Protein AF-A0AAN8ZAK5-F1 (afdb_monomer_lite)

Structure (mmCIF, N/CA/C/O backbone):
data_AF-A0AAN8ZAK5-F1
#
_entry.id   AF-A0AAN8ZAK5-F1
#
loop_
_atom_site.group_PDB
_atom_site.id
_atom_site.type_symbol
_atom_site.label_atom_id
_atom_site.label_alt_id
_atom_site.label_comp_id
_atom_site.label_asym_id
_atom_site.label_entity_id
_atom_site.label_seq_id
_atom_site.pdbx_PDB_ins_code
_atom_site.Cartn_x
_atom_site.Cartn_y
_atom_site.Cartn_z
_atom_site.occupancy
_atom_site.B_iso_or_equiv
_atom_site.auth_seq_id
_atom_site.auth_comp_id
_atom_site.auth_asym_id
_atom_site.auth_atom_id
_atom_site.pdbx_PDB_model_num
ATOM 1 N N . MET A 1 1 ? -4.170 -21.332 13.182 1.00 44.44 1 MET A N 1
ATOM 2 C CA . MET A 1 1 ? -2.772 -20.872 13.243 1.00 44.44 1 MET A CA 1
ATOM 3 C C . MET A 1 1 ? -2.273 -20.733 11.813 1.00 44.44 1 MET A C 1
ATOM 5 O O . MET A 1 1 ? -1.692 -21.663 11.278 1.00 44.44 1 MET A O 1
ATOM 9 N N . GLU A 1 2 ? -2.555 -19.611 11.149 1.00 56.62 2 GLU A N 1
ATOM 10 C CA . GLU A 1 2 ? -1.814 -19.224 9.932 1.00 56.62 2 GLU A CA 1
ATOM 11 C C . GLU A 1 2 ? -0.473 -18.606 10.370 1.00 56.62 2 GLU A C 1
ATOM 13 O O . GLU A 1 2 ? -0.116 -17.522 9.954 1.00 56.62 2 GLU A O 1
ATOM 18 N N . GLU A 1 3 ? 0.257 -19.238 11.290 1.00 63.94 3 GLU A N 1
ATOM 19 C CA . GLU A 1 3 ? 1.480 -18.660 11.878 1.00 63.94 3 GLU A CA 1
ATOM 20 C C . GLU A 1 3 ? 2.678 -18.680 10.918 1.00 63.94 3 GLU A C 1
ATOM 22 O O . GLU A 1 3 ? 3.665 -18.007 11.180 1.00 63.94 3 GLU A O 1
ATOM 27 N N . ASN A 1 4 ? 2.549 -19.356 9.772 1.00 84.56 4 ASN A N 1
ATOM 28 C CA . ASN A 1 4 ? 3.589 -19.463 8.745 1.00 84.56 4 ASN A CA 1
ATOM 29 C C . ASN A 1 4 ? 3.213 -18.736 7.442 1.00 84.56 4 ASN A C 1
ATOM 31 O O . ASN A 1 4 ? 3.639 -19.134 6.360 1.00 84.56 4 ASN A O 1
ATOM 35 N N . TRP A 1 5 ? 2.365 -17.699 7.495 1.00 90.31 5 TRP A N 1
ATOM 36 C CA . TRP A 1 5 ? 2.081 -16.916 6.284 1.00 90.31 5 TRP A CA 1
ATOM 37 C C . TRP A 1 5 ? 3.340 -16.215 5.759 1.00 90.31 5 TRP A C 1
ATOM 39 O O . TRP A 1 5 ? 3.483 -16.089 4.548 1.00 90.31 5 TRP A O 1
ATOM 49 N N . SER A 1 6 ? 4.257 -15.807 6.643 1.00 90.44 6 SER A N 1
ATOM 50 C CA . SER A 1 6 ? 5.490 -15.111 6.261 1.00 90.44 6 SER A CA 1
ATOM 51 C C . SER A 1 6 ? 6.439 -16.006 5.464 1.00 90.44 6 SER A C 1
ATOM 53 O O . SER A 1 6 ? 6.985 -15.546 4.473 1.00 90.44 6 SER A O 1
ATOM 55 N N . GLU A 1 7 ? 6.561 -17.286 5.838 1.00 91.75 7 GLU A N 1
ATOM 56 C CA . GLU A 1 7 ? 7.373 -18.284 5.118 1.00 91.75 7 GLU A CA 1
ATOM 57 C C . GLU A 1 7 ? 6.863 -18.467 3.684 1.00 91.75 7 GLU A C 1
ATOM 59 O O . GLU A 1 7 ? 7.613 -18.330 2.727 1.00 91.75 7 GLU A O 1
ATOM 64 N N . ARG A 1 8 ? 5.546 -18.638 3.509 1.00 90.12 8 ARG A N 1
ATOM 65 C CA . ARG A 1 8 ? 4.965 -18.754 2.162 1.00 90.12 8 ARG A CA 1
ATOM 66 C C . ARG A 1 8 ? 5.122 -17.495 1.318 1.00 90.12 8 ARG A C 1
ATOM 68 O O . ARG A 1 8 ? 5.234 -17.591 0.103 1.00 90.12 8 ARG A O 1
ATOM 75 N N . VAL A 1 9 ? 5.045 -16.315 1.931 1.00 91.62 9 VAL A N 1
ATOM 76 C CA . VAL A 1 9 ? 5.274 -15.053 1.215 1.00 91.62 9 VAL A CA 1
ATOM 77 C C . VAL A 1 9 ? 6.722 -14.971 0.744 1.00 91.62 9 VAL A C 1
ATOM 79 O O . VAL A 1 9 ? 6.946 -14.567 -0.392 1.00 91.62 9 VAL A O 1
ATOM 82 N N . GLU A 1 10 ? 7.679 -15.374 1.580 1.00 91.75 10 GLU A N 1
ATOM 83 C CA . GLU A 1 10 ? 9.097 -15.437 1.222 1.00 91.75 10 GLU A CA 1
ATOM 84 C C . GLU A 1 10 ? 9.334 -16.408 0.057 1.00 91.75 10 GLU A C 1
ATOM 86 O O . GLU A 1 10 ? 9.929 -15.992 -0.933 1.00 91.75 10 GLU A O 1
ATOM 91 N N . ASP A 1 11 ? 8.739 -17.609 0.086 1.00 93.69 11 ASP A N 1
ATOM 92 C CA . ASP A 1 11 ? 8.802 -18.572 -1.027 1.00 93.69 11 ASP A CA 1
ATOM 93 C C . ASP A 1 11 ? 8.326 -17.951 -2.355 1.00 93.69 11 ASP A C 1
ATOM 95 O O . ASP A 1 11 ? 8.983 -18.073 -3.390 1.00 93.69 11 ASP A O 1
ATOM 99 N N . PHE A 1 12 ? 7.190 -17.239 -2.344 1.00 92.62 12 PHE A N 1
ATOM 100 C CA . PHE A 1 12 ? 6.679 -16.571 -3.547 1.00 92.62 12 PHE A CA 1
ATOM 101 C C . PHE A 1 12 ? 7.591 -15.434 -4.023 1.00 92.62 12 PHE A C 1
ATOM 103 O O . PHE A 1 12 ? 7.696 -15.203 -5.228 1.00 92.62 12 PHE A O 1
ATOM 110 N N . VAL A 1 13 ? 8.237 -14.713 -3.103 1.00 90.62 13 VAL A N 1
ATOM 111 C CA . VAL A 1 13 ? 9.187 -13.642 -3.438 1.00 90.62 13 VAL A CA 1
ATOM 112 C C . VAL A 1 13 ? 10.471 -14.216 -4.029 1.00 90.62 13 VAL A C 1
ATOM 114 O O . VAL A 1 13 ? 10.963 -13.671 -5.017 1.00 90.62 13 VAL A O 1
ATOM 117 N N . GLU A 1 14 ? 10.981 -15.323 -3.488 1.00 92.06 14 GLU A N 1
ATOM 118 C CA . GLU A 1 14 ? 12.140 -16.040 -4.034 1.00 92.06 14 GLU A CA 1
ATOM 119 C C . GLU A 1 14 ? 11.862 -16.602 -5.432 1.00 92.06 14 GLU A C 1
ATOM 121 O O . GLU A 1 14 ? 12.721 -16.538 -6.313 1.00 92.06 14 GLU A O 1
ATOM 126 N N . GLU A 1 15 ? 10.640 -17.083 -5.671 1.00 92.12 15 GLU A N 1
ATOM 127 C CA . GLU A 1 15 ? 10.194 -17.527 -6.995 1.00 92.12 15 GLU A CA 1
ATOM 128 C C . GLU A 1 15 ? 9.937 -16.350 -7.965 1.00 92.12 15 GLU A C 1
ATOM 130 O O . GLU A 1 15 ? 9.727 -16.554 -9.161 1.00 92.12 15 GLU A O 1
ATOM 135 N N . GLY A 1 16 ? 9.965 -15.103 -7.476 1.00 90.19 16 GLY A N 1
ATOM 136 C CA . GLY A 1 16 ? 9.693 -13.887 -8.251 1.00 90.19 16 GLY A CA 1
ATOM 137 C C . GLY A 1 16 ? 8.205 -13.628 -8.517 1.00 90.19 16 GLY A C 1
ATOM 138 O O . GLY A 1 16 ? 7.854 -12.699 -9.246 1.00 90.19 16 GLY A O 1
ATOM 139 N N . ASN A 1 17 ? 7.314 -14.410 -7.908 1.00 92.88 17 ASN A N 1
ATOM 140 C CA . ASN A 1 17 ? 5.862 -14.316 -8.036 1.00 92.88 17 ASN A CA 1
ATOM 141 C C . ASN A 1 17 ? 5.272 -13.277 -7.065 1.00 92.88 17 ASN A C 1
ATOM 143 O O . ASN A 1 17 ? 4.453 -13.589 -6.196 1.00 92.88 17 ASN A O 1
ATOM 147 N N . ILE A 1 18 ? 5.662 -12.009 -7.227 1.00 92.62 18 ILE A N 1
ATOM 148 C CA . ILE A 1 18 ? 5.264 -10.927 -6.310 1.00 92.62 18 ILE A CA 1
ATOM 149 C C . ILE A 1 18 ? 3.743 -10.690 -6.313 1.00 92.62 18 ILE A C 1
ATOM 151 O O . ILE A 1 18 ? 3.151 -10.495 -5.252 1.00 92.62 18 ILE A O 1
ATOM 155 N N . ASP A 1 19 ? 3.074 -10.784 -7.466 1.00 92.31 19 ASP A N 1
ATOM 156 C CA . ASP A 1 19 ? 1.612 -10.628 -7.559 1.00 92.31 19 ASP A CA 1
ATOM 157 C C . ASP A 1 19 ? 0.842 -11.724 -6.800 1.00 92.31 19 ASP A C 1
ATOM 159 O O . ASP A 1 19 ? -0.186 -11.460 -6.163 1.00 92.31 19 ASP A O 1
ATOM 163 N N . ALA A 1 20 ? 1.354 -12.960 -6.828 1.00 92.50 20 ALA A N 1
ATOM 164 C CA . ALA A 1 20 ? 0.782 -14.071 -6.071 1.00 92.50 20 ALA A CA 1
ATOM 165 C C . ALA A 1 20 ? 0.986 -13.865 -4.563 1.00 92.50 20 ALA A C 1
ATOM 167 O O . ALA A 1 20 ? 0.049 -14.075 -3.787 1.00 92.50 20 ALA A O 1
ATOM 168 N N . ALA A 1 21 ? 2.168 -13.381 -4.160 1.00 93.88 21 ALA A N 1
ATOM 169 C CA . ALA A 1 21 ? 2.470 -13.025 -2.777 1.00 93.88 21 ALA A CA 1
ATOM 170 C C . ALA A 1 21 ? 1.521 -11.934 -2.252 1.00 93.88 21 ALA A C 1
ATOM 172 O O . ALA A 1 21 ? 0.955 -12.080 -1.169 1.00 93.88 21 ALA A O 1
ATOM 173 N N . ILE A 1 22 ? 1.283 -10.878 -3.041 1.00 92.19 22 ILE A N 1
ATOM 174 C CA . ILE A 1 22 ? 0.345 -9.800 -2.692 1.00 92.19 22 ILE A CA 1
ATOM 175 C C . ILE A 1 22 ? -1.075 -10.352 -2.543 1.00 92.19 22 ILE A C 1
ATOM 177 O O . ILE A 1 22 ? -1.703 -10.129 -1.511 1.00 92.19 22 ILE A O 1
ATOM 181 N N . SER A 1 23 ? -1.565 -11.119 -3.522 1.00 94.62 23 SER A N 1
ATOM 182 C CA . SER A 1 23 ? -2.923 -11.689 -3.493 1.00 94.62 23 SER A CA 1
ATOM 183 C C . SER A 1 23 ? -3.139 -12.611 -2.285 1.00 94.62 23 SER A C 1
ATOM 185 O O . SER A 1 23 ? -4.184 -12.580 -1.629 1.00 94.62 23 SER A O 1
ATOM 187 N N . PHE A 1 24 ? -2.133 -13.427 -1.957 1.00 93.88 24 PHE A N 1
ATOM 188 C CA . PHE A 1 24 ? -2.152 -14.282 -0.775 1.00 93.88 24 PHE A CA 1
ATOM 189 C C . PHE A 1 24 ? -2.198 -13.455 0.514 1.00 93.88 24 PHE A C 1
ATOM 191 O O . PHE A 1 24 ? -3.029 -13.718 1.389 1.00 93.88 24 PHE A O 1
ATOM 198 N N . LEU A 1 25 ? -1.347 -12.432 0.617 1.00 93.56 25 LEU A N 1
ATOM 199 C CA . LEU A 1 25 ? -1.240 -11.598 1.806 1.00 93.56 25 LEU A CA 1
ATOM 200 C C . LEU A 1 25 ? -2.479 -10.712 2.010 1.00 93.56 25 LEU A C 1
ATOM 202 O O . LEU A 1 25 ? -2.913 -10.552 3.146 1.00 93.56 25 LEU A O 1
ATOM 206 N N . GLU A 1 26 ? -3.120 -10.221 0.944 1.00 93.25 26 GLU A N 1
ATOM 207 C CA . GLU A 1 26 ? -4.423 -9.535 1.010 1.00 93.25 26 GLU A CA 1
ATOM 208 C C . GLU A 1 26 ? -5.514 -10.455 1.584 1.00 93.25 26 GLU A C 1
ATOM 210 O O . GLU A 1 26 ? -6.289 -10.044 2.452 1.00 93.25 26 GLU A O 1
ATOM 215 N N . SER A 1 27 ? -5.531 -11.729 1.177 1.00 93.75 27 SER A N 1
ATOM 216 C CA . SER A 1 27 ? -6.423 -12.739 1.760 1.00 93.75 27 SER A CA 1
ATOM 217 C C . SER A 1 27 ? -6.129 -12.968 3.248 1.00 93.75 27 SER A C 1
ATOM 219 O O . SER A 1 27 ? -7.057 -13.013 4.057 1.00 93.75 27 SER A O 1
ATOM 221 N N . VAL A 1 28 ? -4.854 -13.090 3.635 1.00 92.94 28 VAL A N 1
ATOM 222 C CA . VAL A 1 28 ? -4.454 -13.242 5.047 1.00 92.94 28 VAL A CA 1
ATOM 223 C C . VAL A 1 28 ? -4.878 -12.022 5.864 1.00 92.94 28 VAL A C 1
ATOM 225 O O . VAL A 1 28 ? -5.479 -12.181 6.924 1.00 92.94 28 VAL A O 1
ATOM 228 N N . VAL A 1 29 ? -4.651 -10.806 5.363 1.00 92.19 29 VAL A N 1
ATOM 229 C CA . VAL A 1 29 ? -5.094 -9.561 6.007 1.00 92.19 29 VAL A CA 1
ATOM 230 C C . VAL A 1 29 ? -6.609 -9.566 6.200 1.00 92.19 29 VAL A C 1
ATOM 232 O O . VAL A 1 29 ? -7.071 -9.334 7.315 1.00 92.19 29 VAL A O 1
ATOM 235 N N . SER A 1 30 ? -7.384 -9.911 5.170 1.00 92.31 30 SER A N 1
ATOM 236 C CA . SER A 1 30 ? -8.847 -9.966 5.263 1.00 92.31 30 SER A CA 1
ATOM 237 C C . SER A 1 30 ? -9.324 -10.977 6.317 1.00 92.31 30 SER A C 1
ATOM 239 O O . SER A 1 30 ? -10.209 -10.680 7.120 1.00 92.31 30 SER A O 1
ATOM 241 N N . LYS A 1 31 ? -8.678 -12.146 6.418 1.00 91.88 31 LYS A N 1
ATOM 242 C CA . LYS A 1 31 ? -8.958 -13.111 7.495 1.00 91.88 31 LYS A CA 1
ATOM 243 C C . LYS A 1 31 ? -8.598 -12.553 8.872 1.00 91.88 31 LYS A C 1
ATOM 245 O O . LYS A 1 31 ? -9.412 -12.629 9.791 1.00 91.88 31 LYS A O 1
ATOM 250 N N . LEU A 1 32 ? -7.415 -11.965 9.033 1.00 90.25 32 LEU A N 1
ATOM 251 C CA . LEU A 1 32 ? -6.973 -11.388 10.307 1.00 90.25 32 LEU A CA 1
ATOM 252 C C . LEU A 1 32 ? -7.862 -10.220 10.757 1.00 90.25 32 LEU A C 1
ATOM 254 O O . LEU A 1 32 ? -8.041 -10.028 11.961 1.00 90.25 32 LEU A O 1
ATOM 258 N N . GLU A 1 33 ? -8.450 -9.478 9.812 1.00 89.00 33 GLU A N 1
ATOM 259 C CA . GLU A 1 33 ? -9.429 -8.420 10.081 1.00 89.00 33 GLU A CA 1
ATOM 260 C C . GLU A 1 33 ? -10.692 -9.011 10.704 1.00 89.00 33 GLU A C 1
ATOM 262 O O . GLU A 1 33 ? -11.144 -8.536 11.746 1.00 89.00 33 GLU A O 1
ATOM 267 N N . THR A 1 34 ? -11.215 -10.101 10.131 1.00 88.88 34 THR A N 1
ATOM 268 C CA . THR A 1 34 ? -12.381 -10.802 10.696 1.00 88.88 34 THR A CA 1
ATOM 269 C C . THR A 1 34 ? -12.101 -11.412 12.070 1.00 88.88 34 THR A C 1
ATOM 271 O O . THR A 1 34 ? -12.988 -11.458 12.919 1.00 88.88 34 THR A O 1
ATOM 274 N N . LEU A 1 35 ? -10.857 -11.833 12.316 1.00 86.00 35 LEU A N 1
ATOM 275 C CA . LEU A 1 35 ? -10.402 -12.385 13.594 1.00 86.00 35 LEU A CA 1
ATOM 276 C C . LEU A 1 35 ? -9.943 -11.305 14.590 1.00 86.00 35 LEU A C 1
ATOM 278 O O . LEU A 1 35 ? -9.495 -11.642 15.685 1.00 86.00 35 LEU A O 1
ATOM 282 N N . ASN A 1 36 ? -10.020 -10.020 14.219 1.00 82.56 36 ASN A N 1
ATOM 283 C CA . ASN A 1 36 ? -9.589 -8.861 15.009 1.00 82.56 36 ASN A CA 1
ATOM 284 C C . ASN A 1 36 ? -8.176 -9.009 15.624 1.00 82.56 36 ASN A C 1
ATOM 286 O O . ASN A 1 36 ? -7.898 -8.541 16.730 1.00 82.56 36 ASN A O 1
ATOM 290 N N . SER A 1 37 ? -7.270 -9.686 14.913 1.00 83.50 37 SER A N 1
ATOM 291 C CA . SER A 1 37 ? -5.920 -10.012 15.392 1.00 83.50 37 SER A CA 1
ATOM 292 C C . SER A 1 37 ? -4.944 -8.872 15.090 1.00 83.50 37 SER A C 1
ATOM 294 O O . SER A 1 37 ? -4.123 -8.960 14.181 1.00 83.50 37 SER A O 1
ATOM 296 N N . SER A 1 38 ? -5.057 -7.771 15.838 1.00 82.69 38 SER A N 1
ATOM 297 C CA . SER A 1 38 ? -4.387 -6.488 15.552 1.00 82.69 38 SER A CA 1
ATOM 298 C C . SER A 1 38 ? -2.858 -6.562 15.422 1.00 82.69 38 SER A C 1
ATOM 300 O O . SER A 1 38 ? -2.286 -5.879 14.571 1.00 82.69 38 SER A O 1
ATOM 302 N N . SER A 1 39 ? -2.191 -7.394 16.226 1.00 83.38 39 SER A N 1
ATOM 303 C CA . SER A 1 39 ? -0.733 -7.572 16.198 1.00 83.38 39 SER A CA 1
ATOM 304 C C . SER A 1 39 ? -0.261 -8.264 14.917 1.00 83.38 39 SER A C 1
ATOM 306 O O . SER A 1 39 ? 0.610 -7.746 14.222 1.00 83.38 39 SER A O 1
ATOM 308 N N . GLN A 1 40 ? -0.875 -9.397 14.569 1.00 88.38 40 GLN A N 1
ATOM 309 C CA . GLN A 1 40 ? -0.568 -10.143 13.345 1.00 88.38 40 GLN A CA 1
ATOM 310 C C . GLN A 1 40 ? -0.948 -9.347 12.097 1.00 88.38 40 GLN A C 1
ATOM 312 O O . GLN A 1 40 ? -0.221 -9.362 11.110 1.00 88.38 40 GLN A O 1
ATOM 317 N N . LEU A 1 41 ? -2.055 -8.611 12.160 1.00 90.38 41 LEU A N 1
ATOM 318 C CA . LEU A 1 41 ? -2.541 -7.781 11.069 1.00 90.38 41 LEU A CA 1
ATOM 319 C C . LEU A 1 41 ? -1.599 -6.606 10.780 1.00 90.38 41 LEU A C 1
ATOM 321 O O . LEU A 1 41 ? -1.339 -6.312 9.619 1.00 90.38 41 LEU A O 1
ATOM 325 N N . SER A 1 42 ? -1.024 -5.977 11.811 1.00 90.62 42 SER A N 1
ATOM 326 C CA . SER A 1 42 ? 0.017 -4.953 11.632 1.00 90.62 42 SER A CA 1
ATOM 327 C C . SER A 1 42 ? 1.268 -5.523 10.943 1.00 90.62 42 SER A C 1
ATOM 329 O O . SER A 1 42 ? 1.789 -4.891 10.021 1.00 90.62 42 SER A O 1
ATOM 331 N N . SER A 1 43 ? 1.712 -6.732 11.314 1.00 90.44 43 SER A N 1
ATOM 332 C CA . SER A 1 43 ? 2.830 -7.411 10.636 1.00 90.44 43 SER A CA 1
ATOM 333 C C . SER A 1 43 ? 2.500 -7.771 9.185 1.00 90.44 43 SER A C 1
ATOM 335 O O . SER A 1 43 ? 3.277 -7.443 8.294 1.00 90.44 43 SER A O 1
ATOM 337 N N . ALA A 1 44 ? 1.330 -8.361 8.927 1.00 92.81 44 ALA A N 1
ATOM 338 C CA . ALA A 1 44 ? 0.903 -8.727 7.577 1.00 92.81 44 ALA A CA 1
ATOM 339 C C . ALA A 1 44 ? 0.771 -7.499 6.660 1.00 92.81 44 ALA A C 1
ATOM 341 O O . ALA A 1 44 ? 1.259 -7.516 5.535 1.00 92.81 44 ALA A O 1
ATOM 342 N N . LEU A 1 45 ? 0.190 -6.395 7.150 1.00 92.56 45 LEU A N 1
ATOM 343 C CA . LEU A 1 45 ? 0.150 -5.129 6.408 1.00 92.56 45 LEU A CA 1
ATOM 344 C C . LEU A 1 45 ? 1.556 -4.562 6.161 1.00 92.56 45 LEU A C 1
ATOM 346 O O . LEU A 1 45 ? 1.815 -4.013 5.093 1.00 92.56 45 LEU A O 1
ATOM 350 N N . SER A 1 46 ? 2.473 -4.696 7.122 1.00 91.75 46 SER A N 1
ATOM 351 C CA . SER A 1 46 ? 3.853 -4.221 6.959 1.00 91.75 46 SER A CA 1
ATOM 352 C C . SER A 1 46 ? 4.580 -4.969 5.842 1.00 91.75 46 SER A C 1
ATOM 354 O O . SER A 1 46 ? 5.260 -4.341 5.034 1.00 91.75 46 SER A O 1
ATOM 356 N N . ASP A 1 47 ? 4.411 -6.287 5.754 1.00 92.19 47 ASP A N 1
ATOM 357 C CA . ASP A 1 47 ? 5.003 -7.074 4.669 1.00 92.19 47 ASP A CA 1
ATOM 358 C C . ASP A 1 47 ? 4.316 -6.796 3.324 1.00 92.19 47 ASP A C 1
ATOM 360 O O . ASP A 1 47 ? 4.991 -6.671 2.306 1.00 92.19 47 ASP A O 1
ATOM 364 N N . LEU A 1 48 ? 3.004 -6.547 3.319 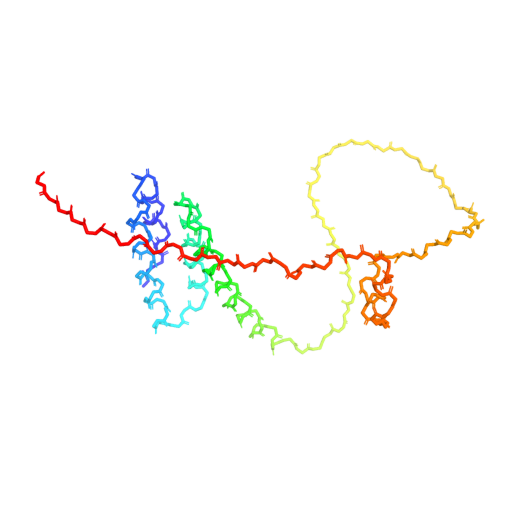1.00 93.69 48 LEU A N 1
ATOM 365 C CA . LEU A 1 48 ? 2.259 -6.166 2.114 1.00 93.69 48 LEU A CA 1
ATOM 366 C C . LEU A 1 48 ? 2.730 -4.819 1.555 1.00 93.69 48 LEU A C 1
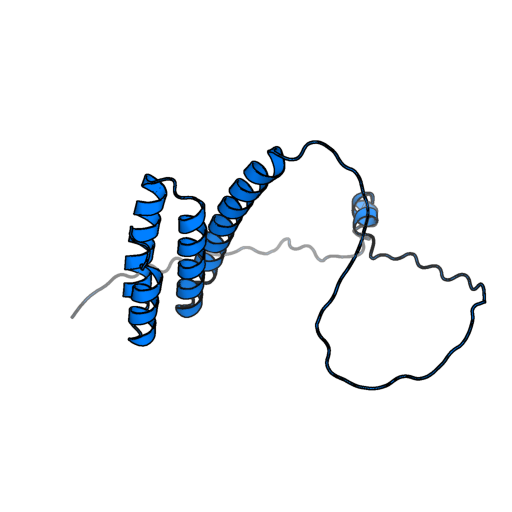ATOM 368 O O . LEU A 1 48 ? 2.894 -4.675 0.343 1.00 93.69 48 LEU A O 1
ATOM 372 N N . SER A 1 49 ? 3.017 -3.855 2.433 1.00 93.81 49 SER A N 1
ATOM 373 C CA . SER A 1 49 ? 3.614 -2.569 2.058 1.00 93.81 49 SER A CA 1
ATOM 374 C C . SER A 1 49 ? 4.980 -2.757 1.386 1.00 93.81 49 SER A C 1
ATOM 376 O O . SER A 1 49 ? 5.210 -2.194 0.316 1.00 93.81 49 SER A O 1
ATOM 378 N N . LYS A 1 50 ? 5.856 -3.617 1.933 1.00 91.94 50 LYS A N 1
ATOM 379 C CA . LYS A 1 50 ? 7.161 -3.924 1.315 1.00 91.94 50 LYS A CA 1
ATOM 380 C C . LYS A 1 50 ? 7.002 -4.527 -0.081 1.00 91.94 50 LYS A C 1
ATOM 382 O O . LYS A 1 50 ? 7.686 -4.093 -1.001 1.00 91.94 50 LYS A O 1
ATOM 387 N N . LEU A 1 51 ? 6.085 -5.481 -0.257 1.00 91.88 51 LEU A N 1
ATOM 388 C CA . LEU A 1 51 ? 5.810 -6.070 -1.573 1.00 91.88 51 LEU A CA 1
ATOM 389 C C . LEU A 1 51 ? 5.293 -5.021 -2.564 1.00 91.88 51 LEU A C 1
ATOM 391 O O . LEU A 1 51 ? 5.741 -4.980 -3.705 1.00 91.88 51 LEU A O 1
ATOM 395 N N . CYS A 1 52 ? 4.405 -4.125 -2.125 1.00 89.06 52 CYS A N 1
ATOM 396 C CA . CYS A 1 52 ? 3.912 -3.026 -2.957 1.00 89.06 52 CYS A CA 1
ATOM 397 C C . CYS A 1 52 ? 5.037 -2.059 -3.365 1.00 89.06 52 CYS A C 1
ATOM 399 O O . CYS A 1 52 ? 5.062 -1.627 -4.515 1.00 89.06 52 CYS A O 1
ATOM 401 N N . TYR A 1 53 ? 6.003 -1.782 -2.482 1.00 91.31 53 TYR A N 1
ATOM 402 C CA . TYR A 1 53 ? 7.217 -1.034 -2.830 1.00 91.31 53 TYR A CA 1
ATOM 403 C C . TYR A 1 53 ? 8.055 -1.745 -3.898 1.00 91.31 53 TYR A C 1
ATOM 405 O O . TYR A 1 53 ? 8.510 -1.099 -4.840 1.00 91.31 53 TYR A O 1
ATOM 413 N N . LEU A 1 54 ? 8.226 -3.066 -3.789 1.00 88.31 54 LEU A N 1
ATOM 414 C CA . LEU A 1 54 ? 8.983 -3.859 -4.765 1.00 88.31 54 LEU A CA 1
ATOM 415 C C . LEU A 1 54 ? 8.335 -3.863 -6.157 1.00 88.31 54 LEU A C 1
ATOM 417 O O . LEU A 1 54 ? 9.047 -3.866 -7.156 1.00 88.31 54 LEU A O 1
ATOM 421 N N . VAL A 1 55 ? 7.002 -3.819 -6.230 1.00 91.00 55 VAL A N 1
ATOM 422 C CA . VAL A 1 55 ? 6.254 -3.708 -7.498 1.00 91.00 55 VAL A CA 1
ATOM 423 C C . VAL A 1 55 ? 6.261 -2.276 -8.060 1.00 91.00 55 VAL A C 1
ATOM 425 O O . VAL A 1 55 ? 5.997 -2.077 -9.243 1.00 91.00 55 VAL A O 1
ATOM 428 N N . GLY A 1 56 ? 6.590 -1.268 -7.246 1.00 90.12 56 GLY A N 1
ATOM 429 C CA . GLY A 1 56 ? 6.571 0.149 -7.636 1.00 90.12 56 GLY A CA 1
ATOM 430 C C . GLY A 1 56 ? 5.257 0.877 -7.323 1.00 90.12 56 GLY A C 1
ATOM 431 O O . GLY A 1 56 ? 5.023 1.976 -7.817 1.00 90.12 56 GLY A O 1
ATOM 432 N N . LEU A 1 57 ? 4.397 0.296 -6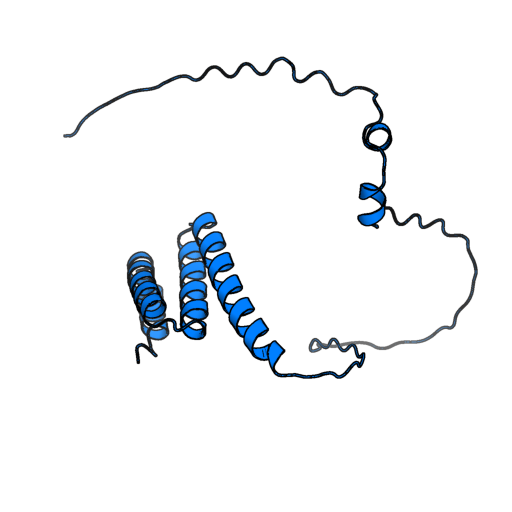.484 1.00 88.38 57 LEU A N 1
ATOM 433 C CA . LEU A 1 57 ? 3.132 0.882 -6.032 1.00 88.38 57 LEU A CA 1
ATOM 434 C C . LEU A 1 57 ? 3.324 1.689 -4.733 1.00 88.38 57 LEU A C 1
ATOM 436 O O . LEU A 1 57 ? 2.747 1.342 -3.699 1.00 88.38 57 LEU A O 1
ATOM 440 N N . SER A 1 58 ? 4.134 2.756 -4.782 1.00 91.38 58 SER A N 1
ATOM 441 C CA . SER A 1 58 ? 4.501 3.564 -3.599 1.00 91.38 58 SER A CA 1
ATOM 442 C C . SER A 1 58 ? 3.280 4.127 -2.864 1.00 91.38 58 SER A C 1
ATOM 444 O O . SER A 1 58 ? 3.149 3.930 -1.661 1.00 91.38 58 SER A O 1
ATOM 446 N N . ASP A 1 59 ? 2.327 4.721 -3.587 1.00 91.69 59 ASP A N 1
ATOM 447 C CA . ASP A 1 59 ? 1.138 5.337 -2.977 1.00 91.69 59 ASP A CA 1
ATOM 448 C C . ASP A 1 59 ? 0.299 4.312 -2.196 1.00 91.69 59 ASP A C 1
ATOM 450 O O . ASP A 1 59 ? -0.194 4.573 -1.094 1.00 91.69 59 ASP A O 1
ATOM 454 N N . LYS A 1 60 ? 0.165 3.097 -2.753 1.00 91.12 60 LYS A N 1
ATOM 455 C CA . LYS A 1 60 ? -0.527 1.986 -2.089 1.00 91.12 60 LYS A CA 1
ATOM 456 C C . LYS A 1 60 ? 0.267 1.550 -0.859 1.00 91.12 60 LYS A C 1
ATOM 458 O O . LYS A 1 60 ? -0.319 1.353 0.205 1.00 91.12 60 LYS A O 1
ATOM 463 N N . ALA A 1 61 ? 1.586 1.423 -0.991 1.00 91.50 61 ALA A N 1
ATOM 464 C CA . ALA A 1 61 ? 2.466 1.019 0.095 1.00 91.50 61 ALA A CA 1
ATOM 465 C C . ALA A 1 61 ? 2.411 1.984 1.289 1.00 91.50 61 ALA A C 1
ATOM 467 O O . ALA A 1 61 ? 2.304 1.510 2.422 1.00 91.50 61 ALA A O 1
ATOM 468 N N . ASP A 1 62 ? 2.400 3.295 1.046 1.00 92.38 62 ASP A N 1
ATOM 469 C CA . ASP A 1 62 ? 2.308 4.336 2.077 1.00 92.38 62 ASP A CA 1
ATOM 470 C C . ASP A 1 62 ? 0.940 4.330 2.768 1.00 92.38 62 ASP A C 1
ATOM 472 O O . ASP A 1 62 ? 0.846 4.430 3.999 1.00 92.38 62 ASP A O 1
ATOM 476 N N . HIS A 1 63 ? -0.138 4.126 2.003 1.00 93.69 63 HIS A N 1
ATOM 477 C CA . HIS A 1 63 ? -1.479 3.944 2.558 1.00 93.69 63 HIS A CA 1
ATOM 478 C C . HIS A 1 63 ? -1.544 2.728 3.498 1.00 93.69 63 HIS A C 1
ATOM 480 O O . HIS A 1 63 ? -2.028 2.819 4.632 1.00 93.69 63 HIS A O 1
ATOM 486 N N . ILE A 1 64 ? -1.018 1.586 3.048 1.00 92.94 64 ILE A N 1
ATOM 487 C CA . ILE A 1 64 ? -0.973 0.347 3.832 1.00 92.94 64 ILE A CA 1
ATOM 488 C C . ILE A 1 64 ? -0.102 0.526 5.080 1.00 92.94 64 ILE A C 1
ATOM 490 O O . ILE A 1 64 ? -0.493 0.101 6.170 1.00 92.94 64 ILE A O 1
ATOM 494 N N . GLN A 1 65 ? 1.056 1.176 4.948 1.00 91.69 65 GLN A N 1
ATOM 495 C CA . GLN A 1 65 ? 1.979 1.408 6.056 1.00 91.69 65 GLN A CA 1
ATOM 496 C C . GLN A 1 65 ? 1.352 2.315 7.117 1.00 91.69 65 GLN A C 1
ATOM 498 O O . GLN A 1 65 ? 1.401 1.999 8.306 1.00 91.69 65 GLN A O 1
ATOM 503 N N . SER A 1 66 ? 0.682 3.388 6.693 1.00 91.69 66 SER A N 1
ATOM 504 C CA . SER A 1 66 ? -0.068 4.279 7.586 1.00 91.69 66 SER A CA 1
ATOM 505 C C . SER A 1 66 ? -1.113 3.504 8.392 1.00 91.69 66 SER A C 1
ATOM 507 O O . SER A 1 66 ? -1.232 3.665 9.610 1.00 91.69 66 SER A O 1
ATOM 509 N N . ARG A 1 67 ? -1.823 2.582 7.735 1.00 91.12 67 ARG A N 1
ATOM 510 C CA . ARG A 1 67 ? -2.806 1.706 8.380 1.00 91.12 67 ARG A CA 1
ATOM 511 C C . ARG A 1 67 ? -2.154 0.736 9.371 1.00 91.12 67 ARG A C 1
ATOM 513 O O . ARG A 1 67 ? -2.651 0.584 10.488 1.00 91.12 67 ARG A O 1
ATOM 520 N N . ALA A 1 68 ? -1.026 0.126 9.008 1.00 90.31 68 ALA A N 1
ATOM 521 C CA . ALA A 1 68 ? -0.262 -0.768 9.880 1.00 90.31 68 ALA A CA 1
ATOM 522 C C . ALA A 1 68 ? 0.222 -0.062 11.159 1.00 90.31 68 ALA A C 1
ATOM 524 O O . ALA A 1 68 ? 0.143 -0.636 12.252 1.00 90.31 68 ALA A O 1
ATOM 525 N N . LEU A 1 69 ? 0.681 1.188 11.031 1.00 88.06 69 LEU A N 1
ATOM 526 C CA . LEU A 1 69 ? 1.128 2.027 12.144 1.00 88.06 69 LEU A CA 1
ATOM 527 C C . LEU A 1 69 ? -0.026 2.425 13.068 1.00 88.06 69 LEU A C 1
ATOM 529 O O . LEU A 1 69 ? 0.120 2.341 14.286 1.00 88.06 69 LEU A O 1
ATOM 533 N N . LEU A 1 70 ? -1.190 2.782 12.517 1.00 88.50 70 LEU A N 1
ATOM 534 C CA . LEU A 1 70 ? -2.378 3.103 13.313 1.00 88.50 70 LEU A CA 1
ATOM 535 C C . LEU A 1 70 ? -2.779 1.937 14.231 1.00 88.50 70 LEU A C 1
ATOM 537 O O . LEU A 1 70 ? -3.079 2.129 15.410 1.00 88.50 70 LEU A O 1
ATOM 541 N N . LEU A 1 71 ? -2.733 0.711 13.710 1.00 85.62 71 LEU A N 1
ATOM 542 C CA . LEU A 1 71 ? -3.029 -0.501 14.477 1.00 85.62 71 LEU A CA 1
ATOM 543 C C . LEU A 1 71 ? -1.996 -0.766 15.571 1.00 85.62 71 LEU A C 1
ATOM 545 O O . LEU A 1 71 ? -2.354 -1.169 16.680 1.00 85.62 71 LEU A O 1
ATOM 549 N N . LYS A 1 72 ? -0.720 -0.505 15.276 1.00 83.62 72 LYS A N 1
ATOM 550 C CA . LYS A 1 72 ? 0.371 -0.630 16.242 1.00 83.62 72 LYS A CA 1
ATOM 551 C C . LYS A 1 72 ? 0.217 0.381 17.379 1.00 83.62 72 LYS A C 1
ATOM 553 O O . LYS A 1 72 ? 0.321 -0.003 18.540 1.00 83.62 72 LYS A O 1
ATOM 558 N N . ASN A 1 73 ? -0.124 1.630 17.062 1.00 80.81 73 ASN A N 1
ATOM 559 C CA . ASN A 1 73 ? -0.360 2.686 18.047 1.00 80.81 73 ASN A CA 1
ATOM 560 C C . ASN A 1 73 ? -1.567 2.379 18.934 1.00 80.81 73 ASN A C 1
ATOM 562 O O . ASN A 1 73 ? -1.465 2.506 20.149 1.00 80.81 73 ASN A O 1
ATOM 566 N N . ARG A 1 74 ? -2.665 1.871 18.359 1.00 77.62 74 ARG A N 1
ATOM 567 C CA . ARG A 1 74 ? -3.826 1.405 19.132 1.00 77.62 74 ARG A CA 1
ATOM 568 C C . ARG A 1 74 ? -3.444 0.327 20.152 1.00 77.62 74 ARG A C 1
ATOM 570 O O . ARG A 1 74 ? -3.954 0.325 21.265 1.00 77.62 74 ARG A O 1
ATOM 577 N N . ASN A 1 75 ? -2.537 -0.582 19.796 1.00 65.44 75 ASN A N 1
ATOM 578 C CA . ASN A 1 75 ? -2.076 -1.629 20.709 1.00 65.44 75 ASN A CA 1
ATOM 579 C C . ASN A 1 75 ? -1.126 -1.092 21.802 1.00 65.44 75 ASN A C 1
ATOM 581 O O . ASN A 1 75 ? -1.127 -1.580 22.933 1.00 65.44 75 ASN A O 1
ATOM 585 N N . VAL A 1 76 ? -0.328 -0.069 21.473 1.00 65.38 76 VAL A N 1
ATOM 586 C CA . VAL A 1 76 ? 0.560 0.623 22.420 1.00 65.38 76 VAL A CA 1
ATOM 587 C C . VAL A 1 76 ? -0.237 1.458 23.423 1.00 65.38 76 VAL A C 1
ATOM 589 O O . VAL A 1 76 ? 0.054 1.380 24.612 1.00 65.38 76 VAL A O 1
ATOM 592 N N . GLU A 1 77 ? -1.264 2.191 22.987 1.00 59.59 77 GLU A N 1
ATOM 593 C CA . GLU A 1 77 ? -2.123 2.982 23.881 1.00 59.59 77 GLU A CA 1
ATOM 594 C C . GLU A 1 77 ? -2.842 2.095 24.908 1.00 59.59 77 GLU A C 1
ATOM 596 O O . GLU A 1 77 ? -2.794 2.362 26.108 1.00 59.59 77 GLU A O 1
ATOM 601 N N . LEU A 1 78 ? -3.399 0.962 24.458 1.00 56.53 78 LEU A N 1
ATOM 602 C CA . LEU A 1 78 ? -4.028 -0.031 25.337 1.00 56.53 78 LEU A CA 1
ATOM 603 C C . LEU A 1 78 ? -3.042 -0.644 26.346 1.00 56.53 78 LEU A C 1
ATOM 605 O O . LEU A 1 78 ? -3.438 -1.005 27.452 1.00 56.53 78 LEU A O 1
ATOM 609 N N . SER A 1 79 ? -1.758 -0.737 25.989 1.00 54.78 79 SER A N 1
ATOM 610 C CA . SER A 1 79 ? -0.705 -1.238 26.884 1.00 54.78 79 SER A CA 1
ATOM 611 C C . SER A 1 79 ? -0.178 -0.164 27.849 1.00 54.78 79 SER A C 1
ATOM 613 O O . SER A 1 79 ? 0.307 -0.494 28.931 1.00 54.78 79 SER A O 1
ATOM 615 N N . GLN A 1 80 ? -0.267 1.122 27.490 1.00 53.62 80 GLN A N 1
ATOM 616 C CA . GLN A 1 80 ? 0.154 2.243 28.342 1.00 53.62 80 GLN A CA 1
ATOM 617 C C . GLN A 1 80 ? -0.910 2.648 29.370 1.00 53.62 80 GLN A C 1
ATOM 619 O O . GLN A 1 80 ? -0.561 3.164 30.429 1.00 53.62 80 GLN A O 1
ATOM 624 N N . GLN A 1 81 ? -2.183 2.318 29.139 1.00 49.41 81 GLN A N 1
ATOM 625 C CA . GLN A 1 81 ? -3.274 2.569 30.089 1.00 49.41 81 GLN A CA 1
ATOM 626 C C . GLN A 1 81 ? -3.236 1.691 31.364 1.00 49.41 81 GLN A C 1
ATOM 628 O O . GLN A 1 81 ? -4.093 1.841 32.232 1.00 49.41 81 GLN A O 1
ATOM 633 N N . GLN A 1 82 ? -2.242 0.800 31.513 1.00 49.47 82 GLN A N 1
ATOM 634 C CA . GLN A 1 82 ? -2.024 -0.025 32.714 1.00 49.47 82 GLN A CA 1
ATOM 635 C C . GLN A 1 82 ? -0.840 0.399 33.602 1.00 49.47 82 GLN A C 1
ATOM 637 O O . GLN A 1 82 ? -0.527 -0.314 34.556 1.00 49.47 82 GLN A O 1
ATOM 642 N N . ARG A 1 83 ? -0.177 1.538 33.361 1.00 47.75 83 ARG A N 1
ATOM 643 C CA . ARG A 1 83 ? 0.788 2.075 34.339 1.00 47.75 83 ARG A CA 1
ATOM 644 C C . ARG A 1 83 ? 0.210 3.301 35.032 1.00 47.75 83 ARG A C 1
ATOM 646 O O . ARG A 1 83 ? 0.112 4.345 34.388 1.00 47.75 83 ARG A O 1
ATOM 653 N N . PRO A 1 84 ? -0.167 3.204 36.318 1.00 48.22 84 PRO A N 1
ATOM 654 C CA . PRO A 1 84 ? -0.410 4.398 37.087 1.00 48.22 84 PRO A CA 1
ATOM 655 C C . PRO A 1 84 ? 0.971 5.027 37.377 1.00 48.22 84 PRO A C 1
ATOM 657 O O . PRO A 1 84 ? 1.970 4.331 37.575 1.00 48.22 84 PRO A O 1
ATOM 660 N N . ASP A 1 85 ? 1.015 6.349 37.221 1.00 53.72 85 ASP A N 1
ATOM 661 C CA . ASP A 1 85 ? 1.913 7.287 37.894 1.00 53.72 85 ASP A CA 1
ATOM 662 C C . ASP A 1 85 ? 3.334 6.821 38.261 1.00 53.72 85 ASP A C 1
ATOM 664 O O . ASP A 1 85 ? 3.576 6.180 39.276 1.00 53.72 85 ASP A O 1
ATOM 668 N N . SER A 1 86 ? 4.329 7.307 37.516 1.00 43.59 86 SER A N 1
ATOM 669 C CA . SER A 1 86 ? 5.584 7.768 38.124 1.00 43.59 86 SER A CA 1
ATOM 670 C C . SER A 1 86 ? 6.353 8.646 37.149 1.00 43.59 86 SER A C 1
ATOM 672 O O . SER A 1 86 ? 6.970 8.178 36.192 1.00 43.59 86 SER A O 1
ATOM 674 N N . SER A 1 87 ? 6.322 9.943 37.431 1.00 54.84 87 SER A N 1
ATOM 675 C CA . SER A 1 87 ? 7.329 10.907 37.012 1.00 54.84 87 SER A CA 1
ATOM 676 C C . SER A 1 87 ? 8.728 10.342 37.257 1.00 54.84 87 SER A C 1
ATOM 678 O O . SER A 1 87 ? 9.054 10.047 38.401 1.00 54.84 87 SER A O 1
ATOM 680 N N . SER A 1 88 ? 9.570 10.238 36.231 1.00 46.44 88 SER A N 1
ATOM 681 C CA . SER A 1 88 ? 10.994 10.553 36.377 1.00 46.44 88 SER A CA 1
ATOM 682 C C . SER A 1 88 ? 11.700 10.546 35.026 1.00 46.44 88 SER A C 1
ATOM 684 O O . SER A 1 88 ? 11.746 9.548 34.311 1.00 46.44 88 SER A O 1
ATOM 686 N N . SER A 1 89 ? 12.274 11.700 34.725 1.00 50.16 89 SER A N 1
ATOM 687 C CA . SER A 1 89 ? 13.455 11.946 33.913 1.00 50.16 89 SER A CA 1
ATOM 688 C C . SER A 1 89 ? 14.393 10.741 33.766 1.00 50.16 89 SER A C 1
ATOM 690 O O . SER A 1 89 ? 14.795 10.154 34.768 1.00 50.16 89 SER A O 1
ATOM 692 N N . SER A 1 90 ? 14.861 10.460 32.546 1.00 44.69 90 SER A N 1
ATOM 693 C CA . SER A 1 90 ? 16.295 10.290 32.242 1.00 44.69 90 SER A CA 1
ATOM 694 C C . SER A 1 90 ? 16.521 9.900 30.784 1.00 44.69 90 SER A C 1
ATOM 696 O O . SER A 1 90 ? 16.051 8.878 30.295 1.00 44.69 90 SER A O 1
ATOM 698 N N . ALA A 1 91 ? 17.318 10.724 30.112 1.00 50.22 91 ALA A N 1
ATOM 699 C CA . ALA A 1 91 ? 17.958 10.431 28.844 1.00 50.22 91 ALA A CA 1
ATOM 700 C C . ALA A 1 91 ? 18.853 9.182 28.923 1.00 50.22 91 ALA A C 1
ATOM 702 O O . ALA A 1 91 ? 19.610 9.046 29.884 1.00 50.22 91 ALA A O 1
ATOM 703 N N . LYS A 1 92 ? 18.903 8.368 27.858 1.00 41.97 92 LYS A N 1
ATOM 704 C CA . LYS A 1 92 ? 20.165 7.757 27.398 1.00 41.97 92 LYS A CA 1
ATOM 705 C C . LYS A 1 92 ? 20.049 7.182 25.980 1.00 41.97 92 LYS A C 1
ATOM 707 O O . LYS A 1 92 ? 19.486 6.117 25.761 1.00 41.97 92 LYS A O 1
ATOM 712 N N . LEU A 1 93 ? 20.658 7.888 25.031 1.00 56.97 93 LEU A N 1
ATOM 713 C CA . LEU A 1 93 ? 21.148 7.336 23.768 1.00 56.97 93 LEU A CA 1
ATOM 714 C C . LEU A 1 93 ? 22.222 6.269 24.046 1.00 56.97 93 LEU A C 1
ATOM 716 O O . LEU A 1 93 ? 23.086 6.503 24.897 1.00 56.97 93 LEU A O 1
ATOM 720 N N . ARG A 1 94 ? 22.266 5.182 23.265 1.00 38.94 94 ARG A N 1
ATOM 721 C CA . ARG A 1 94 ? 23.549 4.570 22.873 1.00 38.94 94 ARG A CA 1
ATOM 722 C C . ARG A 1 94 ? 23.441 3.693 21.622 1.00 38.94 94 ARG A C 1
ATOM 724 O O . ARG A 1 94 ? 22.821 2.636 21.630 1.00 38.94 94 ARG A O 1
ATOM 731 N N . PHE A 1 95 ? 24.113 4.166 20.578 1.00 45.97 95 PHE A N 1
ATOM 732 C CA . PHE A 1 95 ? 24.637 3.409 19.442 1.00 45.97 95 PHE A CA 1
ATOM 733 C C . PHE A 1 95 ? 25.858 2.560 19.881 1.00 45.97 95 PHE A C 1
ATOM 735 O O . PHE A 1 95 ? 26.533 2.970 20.830 1.00 45.97 95 PHE A O 1
ATOM 742 N N . PRO A 1 96 ? 26.215 1.457 19.190 1.00 48.25 96 PRO A N 1
ATOM 743 C CA . PRO A 1 96 ? 27.564 0.876 19.227 1.00 48.25 96 PRO A CA 1
ATOM 744 C C . PRO A 1 96 ? 28.381 1.395 18.022 1.00 48.25 96 PRO A C 1
ATOM 746 O O . PRO A 1 96 ? 27.964 1.258 16.877 1.00 48.25 96 PRO A O 1
ATOM 749 N N . GLU A 1 97 ? 29.402 2.232 18.214 1.00 40.69 97 GLU A N 1
ATOM 750 C CA . GLU A 1 97 ? 30.802 1.921 18.572 1.00 40.69 97 GLU A CA 1
ATOM 751 C C . GLU A 1 97 ? 31.600 1.211 17.459 1.00 40.69 97 GLU A C 1
ATOM 753 O O . GLU A 1 97 ? 31.575 -0.012 17.347 1.00 40.69 97 GLU A O 1
ATOM 758 N N . LYS A 1 98 ? 32.379 2.000 16.698 1.00 43.38 98 LYS A N 1
ATOM 759 C CA . LYS A 1 98 ? 33.703 1.620 16.177 1.00 43.38 98 LYS A CA 1
ATOM 760 C C . LYS A 1 98 ? 34.658 2.826 16.192 1.00 43.38 98 LYS A C 1
ATOM 762 O O . LYS A 1 98 ? 34.568 3.708 15.353 1.00 43.38 98 LYS A O 1
ATOM 767 N N . GLU A 1 99 ? 35.560 2.773 17.171 1.00 50.09 99 GLU A N 1
ATOM 768 C CA . GLU A 1 99 ? 37.014 2.987 17.069 1.00 50.09 99 GLU A CA 1
ATOM 769 C C . GLU A 1 99 ? 37.638 4.383 16.802 1.00 50.09 99 GLU A C 1
ATOM 771 O O . GLU A 1 99 ? 37.457 4.970 15.742 1.00 50.09 99 GLU A O 1
ATOM 776 N N . ARG A 1 100 ? 38.556 4.747 17.732 1.00 46.38 100 ARG A N 1
ATOM 777 C CA . ARG A 1 100 ? 39.678 5.729 17.679 1.00 46.38 100 ARG A CA 1
ATOM 778 C C . ARG A 1 100 ? 39.272 7.218 17.687 1.00 46.38 100 ARG A C 1
ATOM 780 O O . ARG A 1 100 ? 38.473 7.637 16.874 1.00 46.38 100 ARG A O 1
ATOM 787 N N . VAL A 1 101 ? 39.780 8.125 18.530 1.00 44.69 101 VAL A N 1
ATOM 788 C CA . VAL A 1 101 ? 41.001 8.275 19.360 1.00 44.69 101 VAL A CA 1
ATOM 789 C C . VAL A 1 101 ? 40.727 9.375 20.425 1.00 44.69 101 VAL A C 1
ATOM 791 O O . VAL A 1 101 ? 39.905 10.247 20.150 1.00 44.69 101 VAL A O 1
ATOM 794 N N . PRO A 1 102 ? 41.391 9.398 21.600 1.00 61.69 102 PRO A N 1
ATOM 795 C CA . PRO A 1 102 ? 41.213 10.437 22.627 1.00 61.69 102 PRO A CA 1
ATOM 796 C C . PRO A 1 102 ? 42.324 11.503 22.616 1.00 61.69 102 PRO A C 1
ATOM 798 O O . PRO A 1 102 ? 43.494 11.129 22.551 1.00 61.69 102 PRO A O 1
ATOM 801 N N . LEU A 1 103 ? 41.976 12.793 22.764 1.00 46.06 103 LEU A N 1
ATOM 802 C CA . LEU A 1 103 ? 42.877 13.808 23.338 1.00 46.06 103 LEU A CA 1
ATOM 803 C C . LEU A 1 103 ? 42.146 15.102 23.778 1.00 46.06 103 LEU A C 1
ATOM 805 O O . LEU A 1 103 ? 41.446 15.708 22.973 1.00 46.06 103 LEU A O 1
ATOM 809 N N . ASP A 1 104 ? 42.344 15.429 25.062 1.00 43.12 104 ASP A N 1
ATOM 810 C CA . ASP A 1 104 ? 42.491 16.729 25.763 1.00 43.12 104 ASP A CA 1
ATOM 811 C C . ASP A 1 104 ? 41.573 17.931 25.431 1.00 43.12 104 ASP A C 1
ATOM 813 O O . ASP A 1 104 ? 41.435 18.365 24.295 1.00 43.12 104 ASP A O 1
ATOM 817 N N . ASP A 1 105 ? 40.786 18.416 26.401 1.00 45.88 105 ASP A N 1
ATOM 818 C CA . ASP A 1 105 ? 41.125 19.445 27.419 1.00 45.88 105 ASP A CA 1
ATOM 819 C C . ASP A 1 105 ? 41.110 20.886 26.872 1.00 45.88 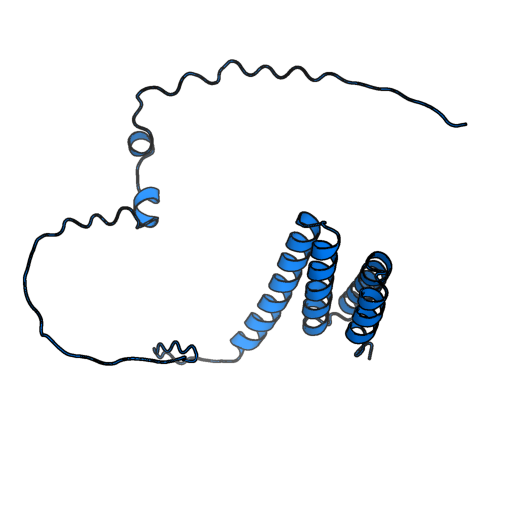105 ASP A C 1
ATOM 821 O O . ASP A 1 105 ? 42.011 21.294 26.149 1.00 45.88 105 ASP A O 1
ATOM 825 N N . CYS A 1 106 ? 40.084 21.670 27.234 1.00 37.66 106 CYS A N 1
ATOM 826 C CA . CYS A 1 106 ? 40.257 22.918 27.990 1.00 37.66 106 CYS A CA 1
ATOM 827 C C . CYS A 1 106 ? 38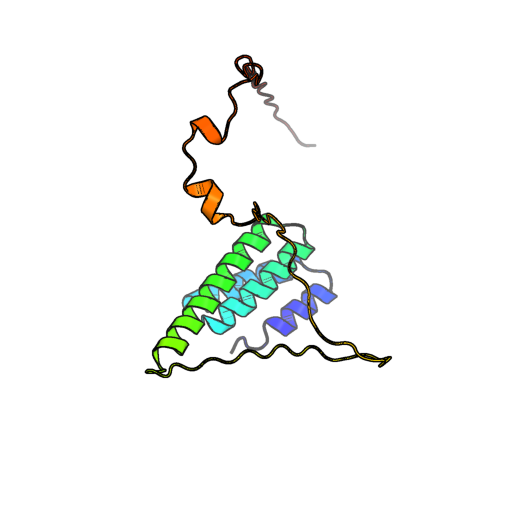.920 23.625 28.293 1.00 37.66 106 CYS A C 1
ATOM 829 O O . CYS A 1 106 ? 37.903 23.469 27.623 1.00 37.66 106 CYS A O 1
ATOM 831 N N . SER A 1 107 ? 38.992 24.392 29.374 1.00 47.31 107 SER A N 1
ATOM 832 C CA . SER A 1 107 ? 37.970 25.030 30.212 1.00 47.31 107 SER A CA 1
ATOM 833 C C . SER A 1 107 ? 37.247 26.271 29.619 1.00 47.31 107 SER A C 1
ATOM 835 O O . SER A 1 107 ? 37.565 26.696 28.509 1.00 47.31 107 SER A O 1
ATOM 837 N N . PRO A 1 108 ? 36.258 26.860 30.339 1.00 67.44 108 PRO A N 1
ATOM 838 C CA . PRO A 1 108 ? 35.272 27.802 29.805 1.00 67.44 108 PRO A CA 1
ATOM 839 C C . PRO A 1 108 ? 35.646 29.278 30.017 1.00 67.44 108 PRO A C 1
ATOM 841 O O . PRO A 1 108 ? 36.256 29.619 31.028 1.00 67.44 108 PRO A O 1
ATOM 844 N N . SER A 1 109 ? 35.201 30.150 29.104 1.00 47.53 109 SER A N 1
ATOM 845 C CA . SER A 1 109 ? 34.692 31.526 29.320 1.00 47.53 109 SER A CA 1
ATOM 846 C C . SER A 1 109 ? 34.901 32.368 28.063 1.00 47.53 109 SER A C 1
ATOM 848 O O . SER A 1 109 ? 36.031 32.516 27.607 1.00 47.53 109 SER A O 1
ATOM 850 N N . ASN A 1 110 ? 33.831 32.964 27.539 1.00 45.53 110 ASN A N 1
ATOM 851 C CA . ASN A 1 110 ? 33.754 34.417 27.372 1.00 45.53 110 ASN A CA 1
ATOM 852 C C . ASN A 1 110 ? 32.414 34.820 26.759 1.00 45.53 110 ASN A C 1
ATOM 854 O O . ASN A 1 110 ? 32.001 34.299 25.724 1.00 45.53 110 ASN A O 1
ATOM 858 N N . ASP A 1 111 ? 31.785 35.792 27.412 1.00 55.62 111 ASP A N 1
ATOM 859 C CA . ASP A 1 111 ? 30.626 36.527 26.936 1.00 55.62 111 ASP A CA 1
ATOM 860 C C . ASP A 1 111 ? 30.898 37.152 25.564 1.00 55.62 111 ASP A C 1
ATOM 862 O O . ASP A 1 111 ? 31.821 37.949 25.380 1.00 55.62 111 ASP A O 1
ATOM 866 N N . SER A 1 112 ? 30.053 36.825 24.593 1.00 49.00 112 SER A N 1
ATOM 867 C CA . SER A 1 112 ? 29.868 37.647 23.408 1.00 49.00 112 SER A CA 1
ATOM 868 C C . SER A 1 112 ? 28.435 37.488 22.938 1.00 49.00 112 SER A C 1
ATOM 870 O O . SER A 1 112 ? 27.970 36.388 22.650 1.00 49.00 112 SER A O 1
ATOM 872 N N . TYR A 1 113 ? 27.744 38.618 22.943 1.00 55.59 113 TYR A N 1
ATOM 873 C CA . TYR A 1 113 ? 26.399 38.880 22.462 1.00 55.59 113 TYR A CA 1
ATOM 874 C C . TYR A 1 113 ? 26.228 38.312 21.047 1.00 55.59 113 TYR A C 1
ATOM 876 O O . TYR A 1 113 ? 26.478 38.985 20.051 1.00 55.59 113 TYR A O 1
ATOM 884 N N . ALA A 1 114 ? 25.835 37.046 20.960 1.00 48.66 114 ALA A N 1
ATOM 885 C CA . ALA A 1 114 ? 25.330 36.458 19.740 1.00 48.66 114 ALA A CA 1
ATOM 886 C C . ALA A 1 114 ? 23.814 36.564 19.813 1.00 48.66 114 ALA A C 1
ATOM 888 O O . ALA A 1 114 ? 23.146 35.776 20.481 1.00 48.66 114 ALA A O 1
ATOM 889 N N . ASP A 1 115 ? 23.327 37.591 19.132 1.00 54.16 115 ASP A N 1
ATOM 890 C CA . ASP A 1 115 ? 21.986 37.758 18.593 1.00 54.16 115 ASP A CA 1
ATOM 891 C C . ASP A 1 115 ? 21.607 36.527 17.747 1.00 54.16 115 ASP A C 1
ATOM 893 O O . ASP A 1 115 ? 21.545 36.552 16.521 1.00 54.16 115 ASP A O 1
ATOM 897 N N . ARG A 1 116 ? 21.442 35.381 18.411 1.00 54.28 116 ARG A N 1
ATOM 898 C CA . ARG A 1 116 ? 20.769 34.213 17.865 1.00 54.28 116 ARG A CA 1
ATOM 899 C C . ARG A 1 116 ? 19.285 34.420 18.122 1.00 54.28 116 ARG A C 1
ATOM 901 O O . ARG A 1 116 ? 18.683 33.722 18.932 1.00 54.28 116 ARG A O 1
ATOM 908 N N . ALA A 1 117 ? 18.706 35.370 17.391 1.00 55.38 117 ALA A N 1
ATOM 909 C CA . ALA A 1 117 ? 17.387 35.154 16.827 1.00 55.38 117 ALA A CA 1
ATOM 910 C C . ALA A 1 117 ? 17.504 33.882 15.975 1.00 55.38 117 ALA A C 1
ATOM 912 O O . ALA A 1 117 ? 17.914 33.908 14.815 1.00 55.38 117 ALA A O 1
ATOM 913 N N . SER A 1 118 ? 17.320 32.737 16.627 1.00 53.16 118 SER A N 1
ATOM 914 C CA . SER A 1 118 ? 17.231 31.454 15.961 1.00 53.16 118 SER A CA 1
ATOM 915 C C . SER A 1 118 ? 15.876 31.460 15.272 1.00 53.16 118 SER A C 1
ATOM 917 O O . SER A 1 118 ? 14.886 31.020 15.836 1.00 53.16 118 SER A O 1
ATOM 919 N N . ASP A 1 119 ? 15.843 31.990 14.052 1.00 58.38 119 ASP A N 1
ATOM 920 C CA . ASP A 1 119 ? 14.692 32.001 13.131 1.00 58.38 119 ASP A CA 1
ATOM 921 C C . ASP A 1 119 ? 14.187 30.574 12.782 1.00 58.38 119 ASP A C 1
ATOM 923 O O . ASP A 1 119 ? 13.295 30.392 11.963 1.00 58.38 119 ASP A O 1
ATOM 927 N N . ASP A 1 120 ? 14.777 29.548 13.407 1.00 59.34 120 ASP A N 1
ATOM 928 C CA . ASP A 1 120 ? 14.391 28.136 13.368 1.00 59.34 120 ASP A CA 1
ATOM 929 C C . ASP A 1 120 ? 13.317 27.763 14.407 1.00 59.34 120 ASP A C 1
ATOM 931 O O . ASP A 1 120 ? 12.867 26.613 14.450 1.00 59.34 120 ASP A O 1
ATOM 935 N N . ASP A 1 121 ? 12.879 28.704 15.244 1.00 72.38 121 ASP A N 1
ATOM 936 C CA . ASP A 1 121 ? 11.735 28.493 16.124 1.00 72.38 121 ASP A CA 1
ATOM 937 C C . ASP A 1 121 ? 10.447 28.608 15.293 1.00 72.38 121 ASP A C 1
ATOM 939 O O . ASP A 1 121 ? 9.844 29.669 15.178 1.00 72.38 121 ASP A O 1
ATOM 943 N N . TRP A 1 122 ? 10.011 27.489 14.703 1.00 80.38 122 TRP A N 1
ATOM 944 C CA . TRP A 1 122 ? 8.752 27.346 13.944 1.00 80.38 122 TRP A CA 1
ATOM 945 C C . TRP A 1 122 ? 7.520 27.948 14.644 1.00 80.38 122 TRP A C 1
ATOM 947 O O . TRP A 1 122 ? 6.545 28.312 13.988 1.00 80.38 122 TRP A O 1
ATOM 957 N N . GLU A 1 123 ? 7.562 28.055 15.970 1.00 74.38 123 GLU A N 1
ATOM 958 C CA . GLU A 1 123 ? 6.525 28.679 16.789 1.00 74.38 123 GLU A CA 1
ATOM 959 C C . GLU A 1 123 ? 6.463 30.206 16.594 1.00 74.38 123 GLU A C 1
ATOM 961 O O . GLU A 1 123 ? 5.378 30.779 16.579 1.00 74.38 123 GLU A O 1
ATOM 966 N N . ALA A 1 124 ? 7.595 30.860 16.321 1.00 70.00 124 ALA A N 1
ATOM 967 C CA . ALA A 1 124 ? 7.667 32.304 16.115 1.00 70.00 124 ALA A CA 1
ATOM 968 C C . ALA A 1 124 ? 6.998 32.763 14.809 1.00 70.00 124 ALA A C 1
ATOM 970 O O . ALA A 1 124 ? 6.515 33.890 14.737 1.00 70.00 124 ALA A O 1
ATOM 971 N N . ILE A 1 125 ? 6.934 31.903 13.784 1.00 66.62 125 ILE A N 1
ATOM 972 C CA . ILE A 1 125 ? 6.304 32.227 12.491 1.00 66.62 125 ILE A CA 1
ATOM 973 C C . ILE A 1 125 ? 4.769 32.202 12.597 1.00 66.62 125 ILE A C 1
ATOM 975 O O . ILE A 1 125 ? 4.091 32.946 11.891 1.00 66.62 125 ILE A O 1
ATOM 979 N N . ALA A 1 126 ? 4.210 31.374 13.486 1.00 76.31 126 ALA A N 1
ATOM 980 C CA . ALA A 1 126 ? 2.762 31.214 13.641 1.00 76.31 126 ALA A CA 1
ATOM 981 C C . ALA A 1 126 ? 2.081 32.435 14.284 1.00 76.31 126 ALA A C 1
ATOM 983 O O . ALA A 1 126 ? 0.926 32.724 13.972 1.00 76.31 126 ALA A O 1
ATOM 984 N N . ASP A 1 127 ? 2.809 33.164 15.132 1.00 76.38 127 ASP A N 1
ATOM 985 C CA . ASP A 1 127 ? 2.319 34.373 15.802 1.00 76.38 127 ASP A CA 1
ATOM 986 C C . ASP A 1 127 ? 2.502 35.653 14.958 1.00 76.38 127 ASP A C 1
ATOM 988 O O . ASP A 1 127 ? 2.117 36.746 15.384 1.00 76.38 127 ASP A O 1
ATOM 992 N N . LEU A 1 128 ? 3.088 35.556 13.757 1.00 69.00 128 LEU A N 1
ATOM 993 C CA . LEU A 1 128 ? 3.275 36.707 12.873 1.00 69.00 128 LEU A CA 1
ATOM 994 C C . LEU A 1 128 ? 1.983 37.058 12.132 1.00 69.00 128 LEU A C 1
ATOM 996 O O . LEU A 1 128 ? 1.363 36.229 11.466 1.00 69.00 128 LEU A O 1
ATOM 1000 N N . GLU A 1 129 ? 1.614 38.336 12.197 1.00 71.62 129 GLU A N 1
ATOM 1001 C CA . GLU A 1 129 ? 0.500 38.871 11.421 1.00 71.62 129 GLU A CA 1
ATOM 1002 C C . GLU A 1 129 ? 0.781 38.749 9.900 1.00 71.62 129 GLU A C 1
ATOM 1004 O O . GLU A 1 129 ? 1.938 38.836 9.463 1.00 71.62 129 GLU A O 1
ATOM 1009 N N . PRO A 1 130 ? -0.251 38.529 9.062 1.00 61.81 130 PRO A N 1
ATOM 1010 C CA . PRO A 1 130 ? -0.092 38.172 7.644 1.00 61.81 130 PRO A CA 1
ATOM 1011 C C . PRO A 1 130 ? 0.693 39.196 6.810 1.00 61.81 130 PRO A C 1
ATOM 1013 O O . PRO A 1 130 ? 1.338 38.851 5.821 1.00 61.81 130 PRO A O 1
ATOM 1016 N N . ASP A 1 131 ? 0.643 40.460 7.212 1.00 63.28 131 ASP A N 1
ATOM 1017 C CA . ASP A 1 131 ? 1.329 41.603 6.614 1.00 63.28 131 ASP A CA 1
ATOM 1018 C C . ASP A 1 131 ? 2.848 41.600 6.847 1.00 63.28 131 ASP A C 1
ATOM 1020 O O . ASP A 1 131 ? 3.581 42.259 6.108 1.00 63.28 131 ASP A O 1
ATOM 1024 N N . LYS A 1 132 ? 3.337 40.817 7.818 1.00 62.78 132 LYS A N 1
ATOM 1025 C CA . LYS A 1 132 ? 4.772 40.589 8.045 1.00 62.78 132 LYS A CA 1
ATOM 1026 C C . LYS A 1 132 ? 5.321 39.376 7.295 1.00 62.78 132 LYS A C 1
ATOM 1028 O O . LYS A 1 132 ? 6.511 39.356 6.993 1.00 62.78 132 LYS A O 1
ATOM 1033 N N . LEU A 1 133 ? 4.476 38.395 6.970 1.00 62.28 133 LEU A N 1
ATOM 1034 C CA . LEU A 1 133 ? 4.876 37.174 6.254 1.00 62.28 133 LEU A CA 1
ATOM 1035 C C . LEU A 1 133 ? 5.106 37.411 4.757 1.00 62.28 133 LEU A C 1
ATOM 1037 O O . LEU A 1 133 ? 5.894 36.708 4.129 1.00 62.28 133 LEU A O 1
ATOM 1041 N N . LEU A 1 134 ? 4.441 38.413 4.179 1.00 59.28 134 LEU A N 1
ATOM 1042 C CA . LEU A 1 134 ? 4.549 38.752 2.765 1.00 59.28 134 LEU A CA 1
ATOM 1043 C C . LEU A 1 134 ? 4.805 40.251 2.629 1.00 59.28 134 LEU A C 1
ATOM 1045 O O . LEU A 1 134 ? 3.875 41.051 2.556 1.00 59.28 134 LEU A O 1
ATOM 1049 N N . SER A 1 135 ? 6.082 40.641 2.565 1.00 55.81 135 SER A N 1
ATOM 1050 C CA . SER A 1 135 ? 6.436 41.997 2.135 1.00 55.81 135 SER A CA 1
ATOM 1051 C C . SER A 1 135 ? 5.774 42.262 0.771 1.00 55.81 135 SER A C 1
ATOM 1053 O O . SER A 1 135 ? 6.052 41.528 -0.178 1.00 55.81 135 SER A O 1
ATOM 1055 N N . PRO A 1 136 ? 4.907 43.281 0.624 1.00 56.88 136 PRO A N 1
ATOM 1056 C CA . PRO A 1 136 ? 4.002 43.422 -0.524 1.00 56.88 136 PRO A CA 1
ATOM 1057 C C . PRO A 1 136 ? 4.689 43.852 -1.835 1.00 56.88 136 PRO A C 1
ATOM 1059 O O . PRO A 1 136 ? 4.035 44.330 -2.762 1.00 56.88 136 PRO A O 1
ATOM 1062 N N . GLN A 1 137 ? 6.007 43.694 -1.959 1.00 56.84 137 GLN A N 1
ATOM 1063 C CA . GLN A 1 137 ? 6.735 44.018 -3.182 1.00 56.84 137 GLN A CA 1
ATOM 1064 C C . GLN A 1 137 ? 6.812 42.806 -4.114 1.00 56.84 137 GLN A C 1
ATOM 1066 O O . GLN A 1 137 ? 7.812 42.104 -4.189 1.00 56.84 137 GLN A O 1
ATOM 1071 N N . GLY A 1 138 ? 5.734 42.649 -4.886 1.00 56.69 138 GLY A N 1
ATOM 1072 C CA . GLY A 1 138 ? 5.826 42.246 -6.287 1.00 56.69 138 GLY A CA 1
ATOM 1073 C C . GLY A 1 138 ? 5.850 40.749 -6.567 1.00 56.69 138 GLY A C 1
ATOM 1074 O O . GLY A 1 138 ? 6.813 40.257 -7.149 1.00 56.69 138 GLY A O 1
ATOM 1075 N N . LEU A 1 139 ? 4.753 40.044 -6.281 1.00 58.94 139 LEU A N 1
ATOM 1076 C CA . LEU A 1 139 ? 4.452 38.835 -7.048 1.00 58.94 139 LEU A CA 1
ATOM 1077 C C . LEU A 1 139 ? 3.635 39.225 -8.287 1.00 58.94 139 LEU A C 1
ATOM 1079 O O . LEU A 1 139 ? 2.586 39.858 -8.143 1.00 58.94 139 LEU A O 1
ATOM 1083 N N . PRO A 1 140 ? 4.108 38.904 -9.505 1.00 56.84 140 PRO A N 1
ATOM 1084 C CA . PRO A 1 140 ? 3.349 39.163 -10.716 1.00 56.84 140 PRO A CA 1
ATOM 1085 C C . PRO A 1 140 ? 2.047 38.361 -10.672 1.00 56.84 140 PRO A C 1
ATOM 1087 O O . PRO A 1 140 ? 2.048 37.159 -10.413 1.00 56.84 140 PRO A O 1
ATOM 1090 N N . GLU A 1 141 ? 0.938 39.061 -10.905 1.00 53.69 141 GLU A N 1
ATOM 1091 C CA . GLU A 1 141 ? -0.419 38.528 -10.888 1.00 53.69 141 GLU A CA 1
ATOM 1092 C C . GLU A 1 141 ? -0.521 37.236 -11.714 1.00 53.69 141 GLU A C 1
ATOM 1094 O O . GLU A 1 141 ? -0.433 37.255 -12.944 1.00 53.69 141 GLU A O 1
ATOM 1099 N N . LEU A 1 142 ? -0.772 36.106 -11.049 1.00 55.91 142 LEU A N 1
ATOM 1100 C CA . LEU A 1 142 ? -1.097 34.822 -11.681 1.00 55.91 142 LEU A CA 1
ATOM 1101 C C . LEU A 1 142 ? -2.530 34.818 -12.259 1.00 55.91 142 LEU A C 1
ATOM 1103 O O . LEU A 1 142 ? -3.236 33.818 -12.201 1.00 55.91 142 LEU A O 1
ATOM 1107 N N . SER A 1 143 ? -2.981 35.936 -12.834 1.00 56.94 143 SER A N 1
ATOM 1108 C CA . SER A 1 143 ? -4.344 36.128 -13.353 1.00 56.94 143 SER A CA 1
ATOM 1109 C C . SER A 1 143 ? -4.547 35.614 -14.788 1.00 56.94 143 SER A C 1
ATOM 1111 O O . SER A 1 143 ? -5.479 36.048 -15.459 1.00 56.94 143 SER A O 1
ATOM 1113 N N . LYS A 1 144 ? -3.684 34.734 -15.323 1.00 60.88 144 LYS A N 1
ATOM 1114 C CA . LYS A 1 144 ? -3.752 34.331 -16.749 1.00 60.88 144 LYS A CA 1
ATOM 1115 C C . LYS A 1 144 ? -3.483 32.851 -17.043 1.00 60.88 144 LYS A C 1
ATOM 1117 O O . LYS A 1 144 ? -3.010 32.534 -18.129 1.00 60.88 144 LYS A O 1
ATOM 1122 N N . LEU A 1 145 ? -3.781 31.937 -16.123 1.00 55.44 145 LEU A N 1
ATOM 1123 C CA . LEU A 1 145 ? -3.822 30.508 -16.458 1.00 55.44 145 LEU A CA 1
ATOM 1124 C C . LEU A 1 145 ? -5.260 30.118 -16.819 1.00 55.44 145 LEU A C 1
ATOM 1126 O O . LEU A 1 145 ? -6.037 29.710 -15.964 1.00 55.44 145 LEU A O 1
ATOM 1130 N N . SER A 1 146 ? -5.620 30.300 -18.093 1.00 59.62 146 SER A N 1
ATOM 1131 C CA . SER A 1 146 ? -6.788 29.642 -18.689 1.00 59.62 146 SER A CA 1
ATOM 1132 C C . SER A 1 146 ? -6.325 28.274 -19.170 1.00 59.62 146 SER A C 1
ATOM 1134 O O . SER A 1 146 ? -5.525 28.205 -20.100 1.00 59.62 146 SER A O 1
ATOM 1136 N N . VAL A 1 147 ? -6.763 27.207 -18.503 1.00 64.75 147 VAL A N 1
ATOM 1137 C CA . VAL A 1 147 ? -6.494 25.835 -18.940 1.00 64.75 147 VAL A CA 1
ATOM 1138 C C . VAL A 1 147 ? -7.601 25.437 -19.918 1.00 64.75 147 VAL A C 1
ATOM 1140 O O . VAL A 1 147 ? -8.785 25.506 -19.592 1.00 64.75 147 VAL A O 1
ATOM 1143 N N . GLU A 1 148 ? -7.217 25.128 -21.148 1.00 58.59 148 GLU A N 1
ATOM 1144 C CA . GLU A 1 148 ? -8.086 24.566 -22.179 1.00 58.59 148 GLU A CA 1
ATOM 1145 C C . GLU A 1 148 ? -7.865 23.045 -22.194 1.00 58.59 148 GLU A C 1
ATOM 1147 O O . GLU A 1 148 ? -6.739 22.576 -22.346 1.00 58.59 148 GLU A O 1
ATOM 1152 N N . ASP A 1 149 ? -8.930 22.294 -21.907 1.00 58.06 149 ASP A N 1
ATOM 1153 C CA . ASP A 1 149 ? -8.949 20.831 -21.790 1.00 58.06 149 ASP A CA 1
ATOM 1154 C C . ASP A 1 149 ? -9.274 20.235 -23.171 1.00 58.06 149 ASP A C 1
ATOM 1156 O O . ASP A 1 149 ? -10.395 20.386 -23.665 1.00 58.06 149 ASP A O 1
ATOM 1160 N N . ASP A 1 150 ? -8.300 19.590 -23.818 1.00 58.56 150 ASP A N 1
ATOM 1161 C CA . ASP A 1 150 ? -8.516 18.870 -25.077 1.00 58.56 150 ASP A CA 1
ATOM 1162 C C . ASP A 1 150 ? -8.940 17.416 -24.802 1.00 58.56 150 ASP A C 1
ATOM 1164 O O . ASP A 1 150 ? -8.148 16.547 -24.425 1.00 58.56 150 ASP A O 1
ATOM 1168 N N . GLU A 1 151 ? -10.228 17.157 -25.025 1.00 67.94 151 GLU A N 1
ATOM 1169 C CA . GLU A 1 151 ? -10.858 15.840 -25.026 1.00 67.94 151 GLU A CA 1
ATOM 1170 C C . GLU A 1 151 ? -10.407 15.033 -26.258 1.00 67.94 151 GLU A C 1
ATOM 1172 O O . GLU A 1 151 ? -10.854 15.282 -27.378 1.00 67.94 151 GLU A O 1
ATOM 1177 N N . VAL A 1 152 ? -9.574 14.004 -26.068 1.00 60.88 152 VAL A N 1
ATOM 1178 C CA . VAL A 1 152 ? -9.328 12.987 -27.107 1.00 60.88 152 VAL A CA 1
ATOM 1179 C C . VAL A 1 152 ? -9.983 11.657 -26.750 1.00 60.88 152 VAL A C 1
ATOM 1181 O O . VAL A 1 152 ? -9.384 10.733 -26.201 1.00 60.88 152 VAL A O 1
ATOM 1184 N N . GLN A 1 153 ? -11.254 11.557 -27.141 1.00 63.81 153 GLN A N 1
ATOM 1185 C CA . GLN A 1 153 ? -11.894 10.293 -27.487 1.00 63.81 153 GLN A CA 1
ATOM 1186 C C . GLN A 1 153 ? -11.129 9.610 -28.630 1.00 63.81 153 GLN A C 1
ATOM 1188 O O . GLN A 1 153 ? -10.835 10.260 -29.630 1.00 63.81 153 GLN A O 1
ATOM 1193 N N . SER A 1 154 ? -10.891 8.298 -28.535 1.00 50.28 154 SER A N 1
ATOM 1194 C CA . SER A 1 154 ? -10.935 7.328 -29.655 1.00 50.28 154 SER A CA 1
ATOM 1195 C C . SER A 1 154 ? -10.590 5.932 -29.115 1.00 50.28 154 SER A C 1
ATOM 1197 O O . SER A 1 154 ? -9.453 5.662 -28.751 1.00 50.28 154 SER A O 1
ATOM 1199 N N . LEU A 1 155 ? -11.567 5.065 -28.826 1.00 58.00 155 LEU A N 1
ATOM 1200 C CA . LEU A 1 155 ? -12.183 4.117 -29.771 1.00 58.00 155 LEU A CA 1
ATOM 1201 C C . LEU A 1 155 ? -11.161 3.357 -30.655 1.00 58.00 155 LEU A C 1
ATOM 1203 O O . LEU A 1 155 ? -10.636 3.900 -31.619 1.00 58.00 155 LEU A O 1
ATOM 1207 N N . ASN A 1 156 ? -11.062 2.044 -30.389 1.00 50.75 156 ASN A N 1
ATOM 1208 C CA . ASN A 1 156 ? -11.230 0.943 -31.360 1.00 50.75 156 ASN A CA 1
ATOM 1209 C C . ASN A 1 156 ? -10.044 0.032 -31.746 1.00 50.75 156 ASN A C 1
ATOM 1211 O O . ASN A 1 156 ? -9.211 0.355 -32.577 1.00 50.75 156 ASN A O 1
ATOM 1215 N N . MET A 1 157 ? -10.210 -1.227 -31.308 1.00 46.69 157 MET A N 1
ATOM 1216 C CA . MET A 1 157 ? -10.439 -2.410 -32.165 1.00 46.69 157 MET A CA 1
ATOM 1217 C C . MET A 1 157 ? -9.236 -3.228 -32.674 1.00 46.69 157 MET A C 1
ATOM 1219 O O . MET A 1 157 ? -8.619 -2.938 -33.686 1.00 46.69 157 MET A O 1
ATOM 1223 N N . LYS A 1 158 ? -9.043 -4.366 -31.990 1.00 46.94 158 LYS A N 1
ATOM 1224 C CA . LYS A 1 158 ? -8.940 -5.753 -32.493 1.00 46.94 158 LYS A CA 1
ATOM 1225 C C . LYS A 1 158 ? -8.588 -5.971 -33.981 1.00 46.94 158 LYS A C 1
ATOM 1227 O O . LYS A 1 158 ? -9.442 -5.765 -34.844 1.00 46.94 158 LYS A O 1
ATOM 1232 N N . ARG A 1 159 ? -7.476 -6.676 -34.225 1.00 46.69 159 ARG A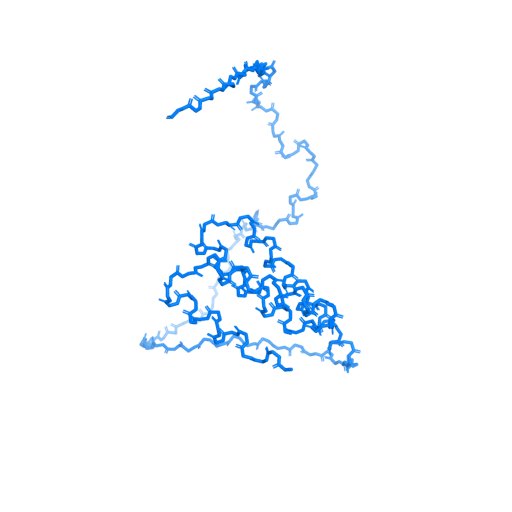 N 1
ATOM 1233 C CA . ARG A 1 159 ? -7.490 -7.987 -34.902 1.00 46.69 159 ARG A CA 1
ATOM 1234 C C . ARG A 1 159 ? -6.245 -8.801 -34.593 1.00 46.69 159 ARG A C 1
ATOM 1236 O O . ARG A 1 159 ? -5.158 -8.195 -34.576 1.00 46.69 159 ARG A O 1
#

pLDDT: mean 71.07, std 18.73, range [37.66, 94.62]

Foldseek 3Di:
DVPCLVVVLVVCVVVVVLVVSLVSLVVVLVVCVVVVVLVVNLVSLQVSLVSCVVVVNNVVSVVSNVVSVVSVVVVVVVVVVPDPDDDDDDDDDDDDDDDDDDDDDDDDDDDDDDPPPVVVPPVVVVPDDPCVVDVPPDDPDPPDPDDDDDDDDDDDDDD

Sequence (159 aa):
MEENWSERVEDFVEEGNIDAAISFLESVVSKLETLNSSSQLSSALSDLSKLCYLVGLSDKADHIQSRALLLKNRNVELSQQQRPDSSSSSAKLRFPEKERVPLDDCSPSNDSYADRASDDDWEAIADLEPDKLLSPQGLPELSKLSVEDDEVQSLNMKR

Organism: NCBI:txid194707

Radius of gyration: 28.08 Å; chains: 1; bounding box: 55×65×73 Å

Secondary structure (DSSP, 8-state):
--TTHHHHHHHHHHTT-HHHHHHHHHHHHHHHHHTT-HHHHHHHHHHHHHHHHHHT-HHHHHHHHHHHHHHHHHHHHHHHTT------------------------------------TT-HHHHHTS-HHHHS--S-----TT---------------